Protein 1P4U (pdb70)

Organism: Homo sapiens (NCBI:txid9606)

Structure (mmCIF, N/CA/C/O backbone):
data_1P4U
#
_entry.id   1P4U
#
_cell.length_a   45.200
_cell.length_b   85.200
_cell.length_c   97.000
_cell.angle_alpha   90.00
_cell.angle_beta   90.00
_cell.angle_gamma   90.00
#
_symmetry.space_group_name_H-M   'C 2 2 21'
#
loop_
_entity.id
_entity.type
_entity.pdbx_description
1 polymer 'ADP-ribosylation factor binding protein GGA3'
2 polymer Rabaptin-5
3 water water
#
loop_
_atom_site.group_PDB
_atom_site.id
_atom_site.type_symbol
_atom_site.label_atom_id
_atom_site.label_alt_id
_atom_site.label_comp_id
_atom_site.label_asym_id
_atom_site.label_entity_id
_atom_site.label_seq_id
_atom_site.pdbx_PDB_ins_code
_atom_site.Cartn_x
_atom_site.Cartn_y
_atom_site.Cartn_z
_atom_site.occupancy
_atom_site.B_iso_or_equiv
_atom_site.auth_seq_id
_atom_site.auth_comp_id
_atom_site.auth_asym_id
_atom_site.auth_atom_id
_atom_site.pdbx_PDB_model_num
ATOM 1 N N . LEU A 1 9 ? 4.958 56.605 55.492 1.00 35.93 579 LEU A N 1
ATOM 2 C CA . LEU A 1 9 ? 5.315 56.213 54.094 1.00 35.21 579 LEU A CA 1
ATOM 3 C C . LEU A 1 9 ? 6.539 55.297 54.059 1.00 33.65 579 LEU A C 1
ATOM 4 O O . LEU A 1 9 ? 7.591 55.627 54.608 1.00 34.44 579 LEU A O 1
ATOM 9 N N . SER A 1 10 ? 6.401 54.150 53.400 1.00 31.23 580 SER A N 1
ATOM 10 C CA . SER A 1 10 ? 7.496 53.195 53.300 1.00 26.63 580 SER A CA 1
ATOM 11 C C . SER A 1 10 ? 7.419 52.418 51.991 1.00 24.79 580 SER A C 1
ATOM 12 O O . SER A 1 10 ? 6.423 52.496 51.273 1.00 23.78 580 SER A O 1
ATOM 15 N N . LEU A 1 11 ? 8.486 51.682 51.690 1.00 21.94 581 LEU A N 1
ATOM 16 C CA . LEU A 1 11 ? 8.591 50.860 50.480 1.00 18.82 581 LEU A CA 1
ATOM 17 C C . LEU A 1 11 ? 9.260 49.551 50.878 1.00 18.55 581 LEU A C 1
ATOM 18 O O . LEU A 1 11 ? 9.539 48.698 50.039 1.00 17.07 581 LEU A O 1
ATOM 23 N N . ALA A 1 12 ? 9.519 49.420 52.175 1.00 19.19 582 ALA A N 1
ATOM 24 C CA . ALA A 1 12 ? 10.186 48.255 52.741 1.00 20.66 582 ALA A CA 1
ATOM 25 C C . ALA A 1 12 ? 9.590 46.921 52.314 1.00 20.45 582 ALA A C 1
ATOM 26 O O . ALA A 1 12 ? 10.314 45.984 51.992 1.00 20.57 582 ALA A O 1
ATOM 28 N N . SER A 1 13 ? 8.269 46.834 52.314 1.00 19.75 583 SER A N 1
ATOM 29 C CA . SER A 1 13 ? 7.614 45.592 51.944 1.00 19.74 583 SER A CA 1
ATOM 30 C C . SER A 1 13 ? 7.355 45.466 50.446 1.00 18.70 583 SER A C 1
ATOM 31 O O . SER A 1 13 ? 6.634 44.568 50.023 1.00 18.89 583 SER A O 1
ATOM 34 N N . ILE A 1 14 ? 7.939 46.344 49.638 1.00 16.96 584 ILE A N 1
ATOM 35 C CA . ILE A 1 14 ? 7.704 46.272 48.202 1.00 17.09 584 ILE A CA 1
ATOM 36 C C . ILE A 1 14 ? 8.888 45.806 47.365 1.00 15.48 584 ILE A C 1
ATOM 37 O O . ILE A 1 14 ? 9.963 46.402 47.390 1.00 14.60 584 ILE A O 1
ATOM 42 N N . HIS A 1 15 ? 8.676 44.724 46.627 1.00 14.69 585 HIS A N 1
ATOM 43 C CA . HIS A 1 15 ? 9.695 44.198 45.739 1.00 14.97 585 HIS A CA 1
ATOM 44 C C . HIS A 1 15 ? 8.995 43.799 44.452 1.00 15.58 585 HIS A C 1
ATOM 45 O O . HIS A 1 15 ? 8.158 42.886 44.444 1.00 16.42 585 HIS A O 1
ATOM 52 N N . VAL A 1 16 ? 9.314 44.509 43.372 1.00 14.55 586 VAL A N 1
ATOM 53 C CA . VAL A 1 16 ? 8.726 44.235 42.070 1.00 14.01 586 VAL A CA 1
ATOM 54 C C . VAL A 1 16 ? 9.702 43.444 41.201 1.00 15.57 586 VAL A C 1
ATOM 55 O O . VAL A 1 16 ? 10.688 43.988 40.703 1.00 15.53 586 VAL A O 1
ATOM 59 N N . PRO A 1 17 ? 9.435 42.141 41.012 1.00 16.14 587 PRO A N 1
ATOM 60 C CA . PRO A 1 17 ? 10.285 41.260 40.203 1.00 15.64 587 PRO A CA 1
ATOM 61 C C . PRO A 1 17 ? 10.468 41.821 38.803 1.00 16.51 587 PRO A C 1
ATOM 62 O O . PRO A 1 17 ? 9.506 42.272 38.176 1.00 14.20 587 PRO A O 1
ATOM 66 N N . LEU A 1 18 ? 11.705 41.797 38.316 1.00 17.50 588 LEU A N 1
ATOM 67 C CA . LEU A 1 18 ? 11.999 42.314 36.986 1.00 19.48 588 LEU A CA 1
ATOM 68 C C . LEU A 1 18 ? 11.094 41.668 35.938 1.00 21.11 588 LEU A C 1
ATOM 69 O O . LEU A 1 18 ? 10.428 42.364 35.167 1.00 20.20 588 LEU A O 1
ATOM 74 N N . GLU A 1 19 ? 11.065 40.336 35.932 1.00 21.30 589 GLU A N 1
ATOM 75 C CA . GLU A 1 19 ? 10.265 39.574 34.979 1.00 22.90 589 GLU A CA 1
ATOM 76 C C . GLU A 1 19 ? 8.795 39.952 34.970 1.00 21.14 589 GLU A C 1
ATOM 77 O O . GLU A 1 19 ? 8.116 39.777 33.967 1.00 22.78 589 GLU A O 1
ATOM 83 N N . SER A 1 20 ? 8.303 40.471 36.085 1.00 20.17 590 SER A N 1
ATOM 84 C CA . SER A 1 20 ? 6.893 40.836 36.197 1.00 18.35 590 SER A CA 1
ATOM 85 C C . SER A 1 20 ? 6.550 42.209 35.619 1.00 17.14 590 SER A C 1
ATOM 86 O O . SER A 1 20 ? 5.380 42.538 35.449 1.00 17.37 590 SER A O 1
ATOM 89 N N . ILE A 1 21 ? 7.569 43.002 35.311 1.00 16.71 591 ILE A N 1
ATOM 90 C CA . ILE A 1 21 ? 7.359 44.351 34.805 1.00 16.42 591 ILE A CA 1
ATOM 91 C C . ILE A 1 21 ? 7.010 44.505 33.327 1.00 18.17 591 ILE A C 1
ATOM 92 O O . ILE A 1 21 ? 7.810 44.187 32.446 1.00 17.76 591 ILE A O 1
ATOM 97 N N . LYS A 1 22 ? 5.808 45.017 33.072 1.00 17.75 592 LYS A N 1
ATOM 98 C CA . LYS A 1 22 ? 5.334 45.248 31.719 1.00 18.20 592 LYS A CA 1
ATOM 99 C C . LYS A 1 22 ? 5.800 46.617 31.245 1.00 19.69 592 LYS A C 1
ATOM 100 O O . LYS A 1 22 ? 5.942 47.553 32.040 1.00 17.59 592 LYS A O 1
ATOM 106 N N . PRO A 1 23 ? 6.036 46.754 29.932 1.00 19.41 593 PRO A N 1
ATOM 107 C CA . PRO A 1 23 ? 6.492 48.012 29.336 1.00 19.07 593 PRO A CA 1
ATOM 108 C C . PRO A 1 23 ? 5.383 49.042 29.254 1.00 18.42 593 PRO A C 1
ATOM 109 O O . PRO A 1 23 ? 4.222 48.697 29.050 1.00 18.39 593 PRO A O 1
ATOM 113 N N . SER A 1 24 ? 5.748 50.307 29.422 1.00 19.31 594 SER A N 1
ATOM 114 C CA . SER A 1 24 ? 4.793 51.398 29.318 1.00 19.22 594 SER A CA 1
ATOM 115 C C . SER A 1 24 ? 4.955 51.853 27.880 1.00 19.93 594 SER A C 1
ATOM 116 O O . SER A 1 24 ? 5.720 51.260 27.128 1.00 19.82 594 SER A O 1
ATOM 119 N N . SER A 1 25 ? 4.246 52.902 27.492 1.00 21.88 595 SER A N 1
ATOM 120 C CA . SER A 1 25 ? 4.366 53.403 26.129 1.00 22.77 595 SER A CA 1
ATOM 121 C C . SER A 1 25 ? 5.282 54.620 26.126 1.00 22.24 595 SER A C 1
ATOM 122 O O . SER A 1 25 ? 5.463 55.275 25.103 1.00 25.33 595 SER A O 1
ATOM 125 N N . ALA A 1 26 ? 5.862 54.913 27.282 1.00 21.37 596 ALA A N 1
ATOM 126 C CA . ALA A 1 26 ? 6.750 56.059 27.425 1.00 21.51 596 ALA A CA 1
ATOM 127 C C . ALA A 1 26 ? 8.170 55.752 26.962 1.00 20.41 596 ALA A C 1
ATOM 128 O O . ALA A 1 26 ? 8.610 54.603 26.971 1.00 18.58 596 ALA A O 1
ATOM 130 N N . LEU A 1 27 ? 8.873 56.797 26.541 1.00 20.24 597 LEU A N 1
ATOM 131 C CA . LEU A 1 27 ? 10.250 56.669 26.091 1.00 19.56 597 LEU A CA 1
ATOM 132 C C . LEU A 1 27 ? 11.175 56.705 27.297 1.00 18.43 597 LEU A C 1
ATOM 133 O O . LEU A 1 27 ? 10.909 57.400 28.274 1.00 18.05 597 LEU A O 1
ATOM 138 N N . PRO A 1 28 ? 12.272 55.940 27.250 1.00 17.88 598 PRO A N 1
ATOM 139 C CA . PRO A 1 28 ? 13.216 55.923 28.370 1.00 17.11 598 PRO A CA 1
ATOM 140 C C . PRO A 1 28 ? 13.883 57.294 28.466 1.00 16.66 598 PRO A C 1
ATOM 141 O O . PRO A 1 28 ? 14.091 57.950 27.450 1.00 14.90 598 PRO A O 1
ATOM 145 N N . VAL A 1 29 ? 14.215 57.726 29.676 1.00 16.01 599 VAL A N 1
ATOM 146 C CA . VAL A 1 29 ? 14.881 59.004 29.853 1.00 15.84 599 VAL A CA 1
ATOM 147 C C . VAL A 1 29 ? 16.338 58.751 30.235 1.00 16.51 599 VAL A C 1
ATOM 148 O O . VAL A 1 29 ? 16.659 57.749 30.873 1.00 16.02 599 VAL A O 1
ATOM 152 N N . THR A 1 30 ? 17.216 59.658 29.826 1.00 16.65 600 THR A N 1
ATOM 153 C CA . THR A 1 30 ? 18.633 59.549 30.129 1.00 17.43 600 THR A CA 1
ATOM 154 C C . THR A 1 30 ? 18.948 60.161 31.490 1.00 18.47 600 THR A C 1
ATOM 155 O O . THR A 1 30 ? 18.705 61.347 31.727 1.00 19.40 600 THR A O 1
ATOM 159 N N . ALA A 1 31 ? 19.491 59.353 32.388 1.00 18.50 601 ALA A N 1
ATOM 160 C CA . ALA A 1 31 ? 19.832 59.850 33.712 1.00 18.48 601 ALA A CA 1
ATOM 161 C C . ALA A 1 31 ? 21.301 60.234 33.725 1.00 17.88 601 ALA A C 1
ATOM 162 O O . ALA A 1 31 ? 21.699 61.216 34.351 1.00 17.62 601 ALA A O 1
ATOM 164 N N . TYR A 1 32 ? 22.096 59.458 33.004 1.00 17.56 602 TYR A N 1
ATOM 165 C CA . TYR A 1 32 ? 23.535 59.668 32.937 1.00 18.02 602 TYR A CA 1
ATOM 166 C C . TYR A 1 32 ? 24.104 59.106 31.641 1.00 18.91 602 TYR A C 1
ATOM 167 O O . TYR A 1 32 ? 23.747 58.003 31.224 1.00 19.84 602 TYR A O 1
ATOM 176 N N . ASP A 1 33 ? 24.996 59.863 31.016 1.00 19.63 603 ASP A N 1
ATOM 177 C CA . ASP A 1 33 ? 25.647 59.415 29.796 1.00 20.23 603 ASP A CA 1
ATOM 178 C C . ASP A 1 33 ? 27.021 60.059 29.672 1.00 21.61 603 ASP A C 1
ATOM 179 O O . ASP A 1 33 ? 27.143 61.260 29.406 1.00 22.43 603 ASP A O 1
ATOM 184 N N . LYS A 1 34 ? 28.058 59.255 29.866 1.00 22.15 604 LYS A N 1
ATOM 185 C CA . LYS A 1 34 ? 29.409 59.763 29.785 1.00 22.84 604 LYS A CA 1
ATOM 186 C C . LYS A 1 34 ? 30.379 58.635 29.496 1.00 23.68 604 LYS A C 1
ATOM 187 O O . LYS A 1 34 ? 30.299 57.565 30.101 1.00 24.09 604 LYS A O 1
ATOM 193 N N . ASN A 1 35 ? 31.287 58.886 28.558 1.00 22.95 605 ASN A N 1
ATOM 194 C CA . ASN A 1 35 ? 32.300 57.927 28.155 1.00 22.27 605 ASN A CA 1
ATOM 195 C C . ASN A 1 35 ? 31.767 56.564 27.741 1.00 20.92 605 ASN A C 1
ATOM 196 O O . ASN A 1 35 ? 32.359 55.537 28.064 1.00 21.65 605 ASN A O 1
ATOM 201 N N . GLY A 1 36 ? 30.650 56.557 27.024 1.00 19.39 606 GLY A N 1
ATOM 202 C CA . GLY A 1 36 ? 30.083 55.310 26.544 1.00 17.81 606 GLY A CA 1
ATOM 203 C C . GLY A 1 36 ? 29.268 54.541 27.555 1.00 18.69 606 GLY A C 1
ATOM 204 O O . GLY A 1 36 ? 28.792 53.448 27.270 1.00 19.53 606 GLY A O 1
ATOM 205 N N . PHE A 1 37 ? 29.098 55.119 28.735 1.00 18.29 607 PHE A N 1
ATOM 206 C CA . PHE A 1 37 ? 28.348 54.487 29.811 1.00 17.44 607 PHE A CA 1
ATOM 207 C C . PHE A 1 37 ? 27.060 55.278 30.000 1.00 17.14 607 PHE A C 1
ATOM 208 O O . PHE A 1 37 ? 27.088 56.408 30.508 1.00 13.15 607 PHE A O 1
ATOM 216 N N . ARG A 1 38 ? 25.936 54.701 29.570 1.00 16.67 608 ARG A N 1
ATOM 217 C CA . ARG A 1 38 ? 24.659 55.380 29.717 1.00 16.24 608 ARG A CA 1
ATOM 218 C C . ARG A 1 38 ? 23.668 54.643 30.594 1.00 15.84 608 ARG A C 1
ATOM 219 O O . ARG A 1 38 ? 23.516 53.420 30.519 1.00 15.72 608 ARG A O 1
ATOM 227 N N . ILE A 1 39 ? 22.996 55.409 31.440 1.00 15.19 609 ILE A N 1
ATOM 228 C CA . ILE A 1 39 ? 22.003 54.856 32.331 1.00 12.55 609 ILE A CA 1
ATOM 229 C C . ILE A 1 39 ? 20.684 55.487 31.969 1.00 11.94 609 ILE A C 1
ATOM 230 O O . ILE A 1 39 ? 20.550 56.709 31.990 1.00 10.65 609 ILE A O 1
ATOM 235 N N . LEU A 1 40 ? 19.713 54.650 31.630 1.00 11.89 610 LEU A N 1
ATOM 236 C CA . LEU A 1 40 ? 18.390 55.138 31.268 1.00 12.49 610 LEU A CA 1
ATOM 237 C C . LEU A 1 40 ? 17.371 54.692 32.309 1.00 12.59 610 LEU A C 1
ATOM 238 O O . LEU A 1 40 ? 17.588 53.712 33.021 1.00 13.81 610 LEU A O 1
ATOM 243 N N . PHE A 1 41 ? 16.264 55.418 32.391 1.00 14.46 611 PHE A N 1
ATOM 244 C CA . PHE A 1 41 ? 15.175 55.075 33.296 1.00 13.11 611 PHE A CA 1
ATOM 245 C C . PHE A 1 41 ? 14.043 54.592 32.399 1.00 13.25 611 PHE A C 1
ATOM 246 O O . PHE A 1 41 ? 13.622 55.303 31.498 1.00 12.42 611 PHE A O 1
ATOM 254 N N . HIS A 1 42 ? 13.567 53.375 32.626 1.00 14.91 612 HIS A N 1
ATOM 255 C CA . HIS A 1 42 ? 12.462 52.840 31.842 1.00 14.11 612 HIS A CA 1
ATOM 256 C C . HIS A 1 42 ? 11.269 52.796 32.792 1.00 14.72 612 HIS A C 1
ATOM 257 O O . HIS A 1 42 ? 11.288 52.095 33.802 1.00 18.06 612 HIS A O 1
ATOM 264 N N . PHE A 1 43 ? 10.239 53.565 32.477 1.00 13.37 613 PHE A N 1
ATOM 265 C CA . PHE A 1 43 ? 9.064 53.629 33.325 1.00 15.49 613 PHE A CA 1
ATOM 266 C C . PHE A 1 43 ? 8.097 52.489 33.075 1.00 16.19 613 PHE A C 1
ATOM 267 O O . PHE A 1 43 ? 7.656 52.259 31.946 1.00 16.71 613 PHE A O 1
ATOM 275 N N . ALA A 1 44 ? 7.794 51.757 34.142 1.00 14.25 614 ALA A N 1
ATOM 276 C CA . ALA A 1 44 ? 6.887 50.620 34.053 1.00 14.74 614 ALA A CA 1
ATOM 277 C C . ALA A 1 44 ? 5.459 51.053 33.743 1.00 12.92 614 ALA A C 1
ATOM 278 O O . ALA A 1 44 ? 5.053 52.174 34.029 1.00 10.86 614 ALA A O 1
ATOM 280 N N . LYS A 1 45 ? 4.706 50.149 33.138 1.00 12.59 615 LYS A N 1
ATOM 281 C CA . LYS A 1 45 ? 3.323 50.414 32.793 1.00 13.59 615 LYS A CA 1
ATOM 282 C C . LYS A 1 45 ? 2.459 50.463 34.048 1.00 14.02 615 LYS A C 1
ATOM 283 O O . LYS A 1 45 ? 1.576 51.315 34.187 1.00 12.79 615 LYS A O 1
ATOM 289 N N . GLU A 1 46 ? 2.745 49.549 34.971 1.00 15.11 616 GLU A N 1
ATOM 290 C CA . GLU A 1 46 ? 1.960 49.408 36.187 1.00 16.36 616 GLU A CA 1
ATOM 291 C C . GLU A 1 46 ? 2.618 49.785 37.496 1.00 15.15 616 GLU A C 1
ATOM 292 O O . GLU A 1 46 ? 3.818 49.998 37.568 1.00 16.07 616 GLU A O 1
ATOM 298 N N . CYS A 1 47 ? 1.791 49.846 38.535 1.00 16.99 617 CYS A N 1
ATOM 299 C CA . CYS A 1 47 ? 2.221 50.149 39.893 1.00 15.30 617 CYS A CA 1
ATOM 300 C C . CYS A 1 47 ? 2.209 48.835 40.664 1.00 16.10 617 CYS A C 1
ATOM 301 O O . CYS A 1 47 ? 1.545 47.878 40.264 1.00 14.71 617 CYS A O 1
ATOM 304 N N . PRO A 1 48 ? 2.949 48.769 41.784 1.00 16.43 618 PRO A N 1
ATOM 305 C CA . PRO A 1 48 ? 2.959 47.532 42.564 1.00 16.81 618 PRO A CA 1
ATOM 306 C C . PRO A 1 48 ? 1.527 47.308 43.048 1.00 17.34 618 PRO A C 1
ATOM 307 O O . PRO A 1 48 ? 0.754 48.262 43.177 1.00 18.03 618 PRO A O 1
ATOM 311 N N . PRO A 1 49 ? 1.147 46.050 43.304 1.00 17.54 619 PRO A N 1
ATOM 312 C CA . PRO A 1 49 ? -0.218 45.782 43.765 1.00 16.99 619 PRO A CA 1
ATOM 313 C C . PRO A 1 49 ? -0.527 46.547 45.039 1.00 17.48 619 PRO A C 1
ATOM 314 O O . PRO A 1 49 ? 0.223 46.470 46.014 1.00 16.38 619 PRO A O 1
ATOM 318 N N . GLY A 1 50 ? -1.630 47.287 45.028 1.00 16.12 620 GLY A N 1
ATOM 319 C CA . GLY A 1 50 ? -2.002 48.054 46.200 1.00 14.59 620 GLY A CA 1
ATOM 320 C C . GLY A 1 50 ? -1.195 49.326 46.412 1.00 15.32 620 GLY A C 1
ATOM 321 O O . GLY A 1 50 ? -1.366 49.996 47.426 1.00 15.37 620 GLY A O 1
ATOM 322 N N . ARG A 1 51 ? -0.324 49.681 45.473 1.00 14.46 621 ARG A N 1
ATOM 323 C CA . ARG A 1 51 ? 0.473 50.894 45.641 1.00 16.46 621 ARG A CA 1
ATOM 324 C C . ARG A 1 51 ? 0.406 51.879 44.468 1.00 16.57 621 ARG A C 1
ATOM 325 O O . ARG A 1 51 ? 1.373 52.047 43.726 1.00 19.28 621 ARG A O 1
ATOM 333 N N . PRO A 1 52 ? -0.742 52.552 44.293 1.00 15.50 622 PRO A N 1
ATOM 334 C CA . PRO A 1 52 ? -0.935 53.525 43.211 1.00 16.24 622 PRO A CA 1
ATOM 335 C C . PRO A 1 52 ? 0.074 54.679 43.261 1.00 16.14 622 PRO A C 1
ATOM 336 O O . PRO A 1 52 ? 0.277 55.376 42.269 1.00 16.52 622 PRO A O 1
ATOM 340 N N . ASP A 1 53 ? 0.695 54.875 44.422 1.00 15.95 623 ASP A N 1
ATOM 341 C CA . ASP A 1 53 ? 1.662 55.959 44.615 1.00 17.68 623 ASP A CA 1
ATOM 342 C C . ASP A 1 53 ? 3.074 55.639 44.159 1.00 16.65 623 ASP A C 1
ATOM 343 O O . ASP A 1 53 ? 3.917 56.536 44.059 1.00 19.29 623 ASP A O 1
ATOM 348 N N . VAL A 1 54 ? 3.335 54.369 43.877 1.00 17.01 624 VAL A N 1
ATOM 349 C CA . VAL A 1 54 ? 4.678 53.950 43.496 1.00 14.60 624 VAL A CA 1
ATOM 350 C C . VAL A 1 54 ? 4.981 53.790 42.013 1.00 14.78 624 VAL A C 1
ATOM 351 O O . VAL A 1 54 ? 4.396 52.947 41.334 1.00 12.80 624 VAL A O 1
ATOM 355 N N . LEU A 1 55 ? 5.914 54.610 41.528 1.00 14.53 625 LEU A N 1
ATOM 356 C CA . LEU A 1 55 ? 6.358 54.552 40.147 1.00 12.89 625 LEU A CA 1
ATOM 357 C C . LEU A 1 55 ? 7.440 53.483 40.114 1.00 14.07 625 LEU A C 1
ATOM 358 O O . LEU A 1 55 ? 8.397 53.535 40.891 1.00 16.07 625 LEU A O 1
ATOM 363 N N . VAL A 1 56 ? 7.278 52.497 39.243 1.00 13.99 626 VAL A N 1
ATOM 364 C CA . VAL A 1 56 ? 8.264 51.434 39.115 1.00 13.93 626 VAL A CA 1
ATOM 365 C C . VAL A 1 56 ? 9.145 51.795 37.922 1.00 15.31 626 VAL A C 1
ATOM 366 O O . VAL A 1 56 ? 8.647 52.043 36.825 1.00 13.60 626 VAL A O 1
ATOM 370 N N . VAL A 1 57 ? 10.452 51.854 38.157 1.00 15.02 627 VAL A N 1
ATOM 371 C CA . VAL A 1 57 ? 11.408 52.216 37.119 1.00 14.28 627 VAL A CA 1
ATOM 372 C C . VAL A 1 57 ? 12.445 51.125 36.859 1.00 14.08 627 VAL A C 1
ATOM 373 O O . VAL A 1 57 ? 13.053 50.616 37.795 1.00 13.36 627 VAL A O 1
ATOM 377 N N . VAL A 1 58 ? 12.638 50.748 35.597 1.00 13.97 628 VAL A N 1
ATOM 378 C CA . VAL A 1 58 ? 13.680 49.768 35.296 1.00 14.33 628 VAL A CA 1
ATOM 379 C C . VAL A 1 58 ? 14.893 50.589 34.864 1.00 13.97 628 VAL A C 1
ATOM 380 O O . VAL A 1 58 ? 14.898 51.191 33.793 1.00 14.15 628 VAL A O 1
ATOM 384 N N . VAL A 1 59 ? 15.908 50.644 35.713 1.00 14.47 629 VAL A N 1
ATOM 385 C CA . VAL A 1 59 ? 17.098 51.403 35.376 1.00 14.13 629 VAL A CA 1
ATOM 386 C C . VAL A 1 59 ? 18.001 50.508 34.540 1.00 14.05 629 VAL A C 1
ATOM 387 O O . VAL A 1 59 ? 18.314 49.386 34.949 1.00 14.25 629 VAL A O 1
ATOM 391 N N . SER A 1 60 ? 18.395 50.979 33.359 1.00 12.53 630 SER A N 1
ATOM 392 C CA . SER A 1 60 ? 19.297 50.192 32.529 1.00 11.70 630 SER A CA 1
ATOM 393 C C . SER A 1 60 ? 20.648 50.876 32.436 1.00 11.38 630 SER A C 1
ATOM 394 O O . SER A 1 60 ? 20.739 52.100 32.353 1.00 10.73 630 SER A O 1
ATOM 397 N N . MET A 1 61 ? 21.696 50.065 32.446 1.00 14.25 631 MET A N 1
ATOM 398 C CA . MET A 1 61 ? 23.063 50.555 32.357 1.00 14.31 631 MET A CA 1
ATOM 399 C C . MET A 1 61 ? 23.760 49.843 31.204 1.00 14.77 631 MET A C 1
ATOM 400 O O . MET A 1 61 ? 23.933 48.630 31.232 1.00 16.40 631 MET A O 1
ATOM 405 N N . LEU A 1 62 ? 24.169 50.605 30.198 1.00 16.28 632 LEU A N 1
ATOM 406 C CA . LEU A 1 62 ? 24.813 50.035 29.022 1.00 18.77 632 LEU A CA 1
ATOM 407 C C . LEU A 1 62 ? 26.214 50.613 28.792 1.00 18.35 632 LEU A C 1
ATOM 408 O O . LEU A 1 62 ? 26.453 51.811 28.997 1.00 14.82 632 LEU A O 1
ATOM 413 N N . ASN A 1 63 ? 27.138 49.753 28.373 1.00 19.55 633 ASN A N 1
ATOM 414 C CA . ASN A 1 63 ? 28.513 50.176 28.113 1.00 18.83 633 ASN A CA 1
ATOM 415 C C . ASN A 1 63 ? 28.879 49.989 26.651 1.00 17.88 633 ASN A C 1
ATOM 416 O O . ASN A 1 63 ? 29.002 48.859 26.178 1.00 19.46 633 ASN A O 1
ATOM 421 N N . MET A 1 64 ? 29.057 51.104 25.944 1.00 17.44 634 MET A N 1
ATOM 422 C CA . MET A 1 64 ? 29.408 51.083 24.528 1.00 18.30 634 MET A CA 1
ATOM 423 C C . MET A 1 64 ? 30.865 51.484 24.293 1.00 18.70 634 MET A C 1
ATOM 424 O O . MET A 1 64 ? 31.289 51.653 23.149 1.00 18.26 634 MET A O 1
ATOM 429 N N . ALA A 1 65 ? 31.625 51.646 25.371 1.00 18.67 635 ALA A N 1
ATOM 430 C CA . ALA A 1 65 ? 33.029 52.020 25.267 1.00 18.99 635 ALA A CA 1
ATOM 431 C C . ALA A 1 65 ? 33.895 50.771 25.190 1.00 21.15 635 ALA A C 1
ATOM 432 O O . ALA A 1 65 ? 33.464 49.693 25.591 1.00 19.17 635 ALA A O 1
ATOM 434 N N . PRO A 1 66 ? 35.130 50.907 24.663 1.00 22.83 636 PRO A N 1
ATOM 435 C CA . PRO A 1 66 ? 36.118 49.834 24.501 1.00 25.93 636 PRO A CA 1
ATOM 436 C C . PRO A 1 66 ? 36.619 49.261 25.828 1.00 28.60 636 PRO A C 1
ATOM 437 O O . PRO A 1 66 ? 37.129 48.148 25.868 1.00 32.44 636 PRO A O 1
ATOM 441 N N . LEU A 1 67 ? 36.489 50.024 26.908 1.00 30.75 637 LEU A N 1
ATOM 442 C CA . LEU A 1 67 ? 36.953 49.570 28.218 1.00 31.59 637 LEU A CA 1
ATOM 443 C C . LEU A 1 67 ? 35.854 48.947 29.072 1.00 31.58 637 LEU A C 1
ATOM 444 O O . LEU A 1 67 ? 34.680 49.277 28.933 1.00 32.13 637 LEU A O 1
ATOM 449 N N . PRO A 1 68 ? 36.229 48.028 29.973 1.00 30.81 638 PRO A N 1
ATOM 450 C CA . PRO A 1 68 ? 35.239 47.388 30.835 1.00 30.65 638 PRO A CA 1
ATOM 451 C C . PRO A 1 68 ? 34.998 48.273 32.054 1.00 30.43 638 PRO A C 1
ATOM 452 O O . PRO A 1 68 ? 35.865 49.072 32.432 1.00 31.12 638 PRO A O 1
ATOM 456 N N . VAL A 1 69 ? 33.823 48.133 32.659 1.00 26.56 639 VAL A N 1
ATOM 457 C CA . VAL A 1 69 ? 33.473 48.910 33.833 1.00 22.61 639 VAL A CA 1
ATOM 458 C C . VAL A 1 69 ? 33.022 47.946 34.920 1.00 21.95 639 VAL A C 1
ATOM 459 O O . VAL A 1 69 ? 32.209 47.061 34.670 1.00 19.37 639 VAL A O 1
ATOM 463 N N . LYS A 1 70 ? 33.547 48.119 36.128 1.00 20.59 640 LYS A N 1
ATOM 464 C CA . LYS A 1 70 ? 33.186 47.238 37.227 1.00 18.97 640 LYS A CA 1
ATOM 465 C C . LYS A 1 70 ? 32.878 48.031 38.485 1.00 16.87 640 LYS A C 1
ATOM 466 O O . LYS A 1 70 ? 32.951 49.259 38.481 1.00 14.85 640 LYS A O 1
ATOM 472 N N . SER A 1 71 ? 32.521 47.317 39.550 1.00 15.41 641 SER A N 1
ATOM 473 C CA . SER A 1 71 ? 32.206 47.935 40.834 1.00 14.70 641 SER A CA 1
ATOM 474 C C . SER A 1 71 ? 31.157 49.017 40.658 1.00 13.93 641 SER A C 1
ATOM 475 O O . SER A 1 71 ? 31.227 50.062 41.285 1.00 15.92 641 SER A O 1
ATOM 478 N N . ILE A 1 72 ? 30.184 48.756 39.797 1.00 13.85 642 ILE A N 1
ATOM 479 C CA . ILE A 1 72 ? 29.126 49.711 39.522 1.00 13.41 642 ILE A CA 1
ATOM 480 C C . ILE A 1 72 ? 28.104 49.751 40.644 1.00 14.28 642 ILE A C 1
ATOM 481 O O . ILE A 1 72 ? 27.454 48.745 40.942 1.00 15.75 642 ILE A O 1
ATOM 486 N N . VAL A 1 73 ? 27.962 50.922 41.258 1.00 14.01 643 VAL A N 1
ATOM 487 C CA . VAL A 1 73 ? 27.012 51.118 42.343 1.00 13.85 643 VAL A CA 1
ATOM 488 C C . VAL A 1 73 ? 26.187 52.375 42.088 1.00 14.72 643 VAL A C 1
ATOM 489 O O . VAL A 1 73 ? 26.733 53.466 41.947 1.00 15.97 643 VAL A O 1
ATOM 493 N N . LEU A 1 74 ? 24.872 52.218 42.013 1.00 15.33 644 LEU A N 1
ATOM 494 C CA . LEU A 1 74 ? 23.992 53.357 41.794 1.00 15.65 644 LEU A CA 1
ATOM 495 C C . LEU A 1 74 ? 23.199 53.605 43.059 1.00 15.34 644 LEU A C 1
ATOM 496 O O . LEU A 1 74 ? 22.697 52.672 43.670 1.00 17.13 644 LEU A O 1
ATOM 501 N N . GLN A 1 75 ? 23.096 54.865 43.452 1.00 14.07 645 GLN A N 1
ATOM 502 C CA . GLN A 1 75 ? 22.336 55.238 44.634 1.00 13.93 645 GLN A CA 1
ATOM 503 C C . GLN A 1 75 ? 21.501 56.455 44.283 1.00 13.91 645 GLN A C 1
ATOM 504 O O . GLN A 1 75 ? 21.901 57.264 43.444 1.00 15.46 645 GLN A O 1
ATOM 510 N N . ALA A 1 76 ? 20.354 56.599 44.930 1.00 12.56 646 ALA A N 1
ATOM 511 C CA . ALA A 1 76 ? 19.484 57.727 44.650 1.00 13.59 646 ALA A CA 1
ATOM 512 C C . ALA A 1 76 ? 18.914 58.342 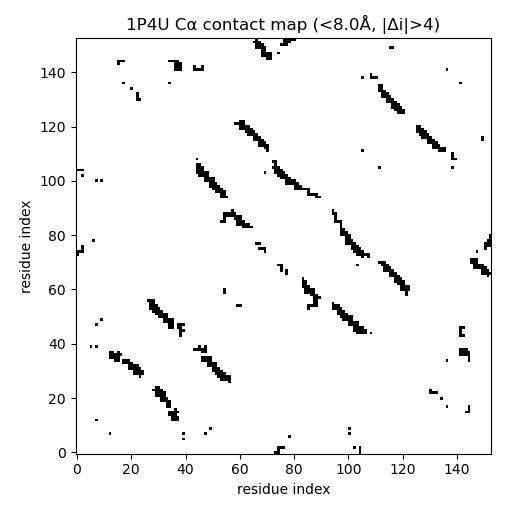45.920 1.00 13.91 646 ALA A C 1
ATOM 513 O O . ALA A 1 76 ? 18.871 57.700 46.971 1.00 13.80 646 ALA A O 1
ATOM 515 N N . ALA A 1 77 ? 18.491 59.597 45.802 1.00 12.59 647 ALA A N 1
ATOM 516 C CA . ALA A 1 77 ? 17.894 60.338 46.902 1.00 11.96 647 ALA A CA 1
ATOM 517 C C . ALA A 1 77 ? 16.649 61.000 46.339 1.00 12.00 647 ALA A C 1
ATOM 518 O O . ALA A 1 77 ? 16.664 61.506 45.217 1.00 11.83 647 ALA A O 1
ATOM 520 N N . ALA A 1 78 ? 15.571 60.976 47.110 1.00 11.83 648 ALA A N 1
ATOM 521 C CA . ALA A 1 78 ? 14.313 61.577 46.686 1.00 13.03 648 ALA A CA 1
ATOM 522 C C . ALA A 1 78 ? 13.885 62.648 47.683 1.00 13.01 648 ALA A C 1
ATOM 523 O O . ALA A 1 78 ? 14.359 62.664 48.820 1.00 13.87 648 ALA A O 1
ATOM 525 N N . PRO A 1 79 ? 12.999 63.570 47.259 1.00 13.45 649 PRO A N 1
ATOM 526 C CA . PRO A 1 79 ? 12.517 64.632 48.146 1.00 15.56 649 PRO A CA 1
ATOM 527 C C . PRO A 1 79 ? 11.974 64.001 49.430 1.00 16.04 649 PRO A C 1
ATOM 528 O O . PRO A 1 79 ? 11.460 62.878 49.406 1.00 17.29 649 PRO A O 1
ATOM 532 N N . LYS A 1 80 ? 12.084 64.726 50.537 1.00 17.34 650 LYS A N 1
ATOM 533 C CA . LYS A 1 80 ? 11.623 64.263 51.843 1.00 19.19 650 LYS A CA 1
ATOM 534 C C . LYS A 1 80 ? 10.188 63.734 51.843 1.00 18.99 650 LYS A C 1
ATOM 535 O O . LYS A 1 80 ? 9.864 62.781 52.560 1.00 19.27 650 LYS A O 1
ATOM 541 N N . SER A 1 81 ? 9.330 64.350 51.041 1.00 17.89 651 SER A N 1
ATOM 542 C CA . SER A 1 81 ? 7.931 63.943 50.970 1.00 17.96 651 SER A CA 1
ATOM 543 C C . SER A 1 81 ? 7.726 62.663 50.166 1.00 18.31 651 SER A C 1
ATOM 544 O O . SER A 1 81 ? 6.606 62.165 50.049 1.00 18.34 651 SER A O 1
ATOM 547 N N . MET A 1 82 ? 8.811 62.130 49.613 1.00 17.56 652 MET A N 1
ATOM 548 C CA . MET A 1 82 ? 8.737 60.911 48.828 1.00 16.48 652 MET A CA 1
ATOM 549 C C . MET A 1 82 ? 9.667 59.863 49.421 1.00 18.54 652 MET A C 1
ATOM 550 O O . MET A 1 82 ? 10.377 60.133 50.387 1.00 19.30 652 MET A O 1
ATOM 555 N N . LYS A 1 83 ? 9.652 58.669 48.836 1.00 18.85 653 LYS A N 1
ATOM 556 C CA . LYS A 1 83 ? 10.499 57.561 49.268 1.00 18.51 653 LYS A CA 1
ATOM 557 C C . LYS A 1 83 ? 11.065 56.881 48.026 1.00 18.57 653 LYS A C 1
ATOM 558 O O . LYS A 1 83 ? 10.349 56.674 47.046 1.00 18.94 653 LYS A O 1
ATOM 564 N N . VAL A 1 84 ? 12.350 56.542 48.057 1.00 15.73 654 VAL A N 1
ATOM 565 C CA . VAL A 1 84 ? 12.963 55.864 46.928 1.00 14.31 654 VAL A CA 1
ATOM 566 C C . VAL A 1 84 ? 13.621 54.574 47.426 1.00 13.75 654 VAL A C 1
ATOM 567 O O . VAL A 1 84 ? 14.188 54.530 48.508 1.00 12.29 654 VAL A O 1
ATOM 571 N N . LYS A 1 85 ? 13.519 53.513 46.639 1.00 14.41 655 LYS A N 1
ATOM 572 C CA . LYS A 1 85 ? 14.125 52.246 47.018 1.00 14.89 655 LYS A CA 1
ATOM 573 C C . LYS A 1 85 ? 14.757 51.611 45.797 1.00 14.80 655 LYS A C 1
ATOM 574 O O . LYS A 1 85 ? 14.193 51.646 44.701 1.00 13.87 655 LYS A O 1
ATOM 580 N N . LEU A 1 86 ? 15.946 51.050 45.989 1.00 14.60 656 LEU A N 1
ATOM 581 C CA . LEU A 1 86 ? 16.649 50.386 44.907 1.00 14.04 656 LEU A CA 1
ATOM 582 C C . LEU A 1 86 ? 16.790 48.919 45.262 1.00 15.97 656 LEU A C 1
ATOM 583 O O . LEU A 1 86 ? 17.324 48.567 46.316 1.00 17.49 656 LEU A O 1
ATOM 588 N N . GLN A 1 87 ? 16.275 48.059 44.396 1.00 15.34 657 GLN A N 1
ATOM 589 C CA . GLN A 1 87 ? 16.377 46.628 44.609 1.00 13.90 657 GLN A CA 1
ATOM 590 C C . GLN A 1 87 ? 17.789 46.244 44.156 1.00 15.02 657 GLN A C 1
ATOM 591 O O . GLN A 1 87 ? 18.465 47.029 43.494 1.00 15.23 657 GLN A O 1
ATOM 597 N N . PRO A 1 88 ? 18.266 45.047 44.524 1.00 16.68 658 PRO A N 1
ATOM 598 C CA . PRO A 1 88 ? 19.619 44.660 44.100 1.00 15.95 658 PRO A CA 1
ATOM 599 C C . PRO A 1 88 ? 19.729 44.688 42.573 1.00 17.12 658 PRO A C 1
ATOM 600 O O . PRO A 1 88 ? 18.766 44.379 41.872 1.00 16.45 658 PRO A O 1
ATOM 604 N N . PRO A 1 89 ? 20.906 45.055 42.041 1.00 17.19 659 PRO A N 1
ATOM 605 C CA . PRO A 1 89 ? 21.121 45.118 40.592 1.00 16.87 659 PRO A CA 1
ATOM 606 C C . PRO A 1 89 ? 21.337 43.723 40.013 1.00 17.48 659 PRO A C 1
ATOM 607 O O . PRO A 1 89 ? 21.658 42.775 40.741 1.00 17.20 659 PRO A O 1
ATOM 611 N N . SER A 1 90 ? 21.177 43.608 38.700 1.00 16.19 660 SER A N 1
ATOM 612 C CA . SER A 1 90 ? 21.363 42.333 38.024 1.00 15.36 660 SER A CA 1
ATOM 613 C C . SER A 1 90 ? 22.845 41.988 38.022 1.00 15.80 660 SER A C 1
ATOM 614 O O . SER A 1 90 ? 23.220 40.824 37.890 1.00 16.34 660 SER A O 1
ATOM 617 N N . GLY A 1 91 ? 23.684 43.007 38.176 1.00 14.20 661 GLY A N 1
ATOM 618 C CA . GLY A 1 91 ? 25.116 42.791 38.171 1.00 12.78 661 GLY A CA 1
ATOM 619 C C . GLY A 1 91 ? 25.845 44.058 38.565 1.00 14.48 661 GLY A C 1
ATOM 620 O O . GLY A 1 91 ? 25.209 45.053 38.885 1.00 11.83 661 GLY A O 1
ATOM 621 N N . THR A 1 92 ? 27.177 44.028 38.548 1.00 15.82 662 THR A N 1
ATOM 622 C CA . THR A 1 92 ? 27.962 45.199 38.920 1.00 15.70 662 THR A CA 1
ATOM 623 C C . THR A 1 92 ? 29.087 45.498 37.933 1.00 16.77 662 THR A C 1
ATOM 624 O O . THR A 1 92 ? 29.919 46.377 38.170 1.00 16.42 662 THR A O 1
ATOM 628 N N . GLU A 1 93 ? 29.111 44.775 36.819 1.00 17.47 663 GLU A N 1
ATOM 629 C CA . GLU A 1 93 ? 30.147 44.998 35.822 1.00 17.91 663 GLU A CA 1
ATOM 630 C C . GLU A 1 93 ? 29.569 45.027 34.411 1.00 15.99 663 GLU A C 1
ATOM 631 O O . GLU A 1 93 ? 28.548 44.415 34.135 1.00 16.60 663 GLU A O 1
ATOM 637 N N . LEU A 1 94 ? 30.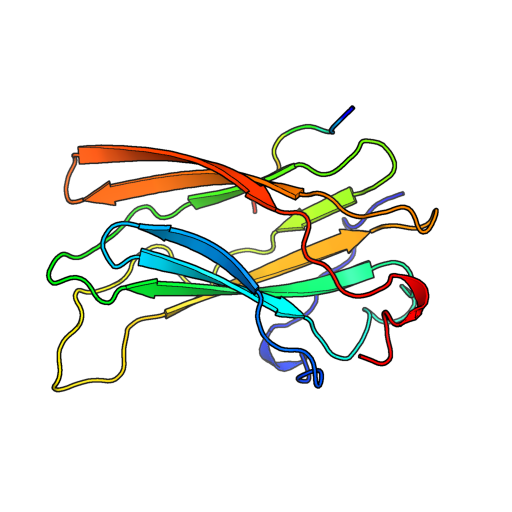231 45.758 33.527 1.00 16.54 664 LEU A N 1
ATOM 638 C CA . LEU A 1 94 ? 29.818 45.855 32.136 1.00 18.04 664 LEU A CA 1
ATOM 639 C C . LEU A 1 94 ? 31.037 45.591 31.265 1.00 19.17 664 LEU A C 1
ATOM 640 O O . LEU A 1 94 ? 32.020 46.332 31.316 1.00 19.62 664 LEU A O 1
ATOM 645 N N . SER A 1 95 ? 30.981 44.517 30.486 1.00 20.21 665 SER A N 1
ATOM 646 C CA . SER A 1 95 ? 32.083 44.171 29.600 1.00 22.94 665 SER A CA 1
ATOM 647 C C . SER A 1 95 ? 32.262 45.248 28.537 1.00 22.97 665 SER A C 1
ATOM 648 O O . SER A 1 95 ? 3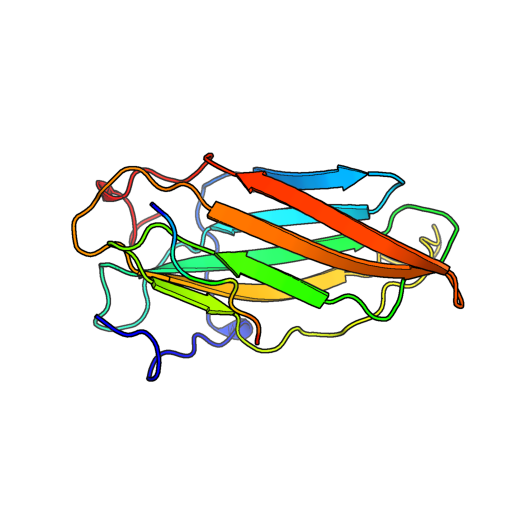1.373 46.072 28.310 1.00 22.70 665 SER A O 1
ATOM 651 N N . PRO A 1 96 ? 33.429 45.267 27.878 1.00 23.93 666 PRO A N 1
ATOM 652 C CA . PRO A 1 96 ? 33.639 46.279 26.840 1.00 23.19 666 PRO A CA 1
ATOM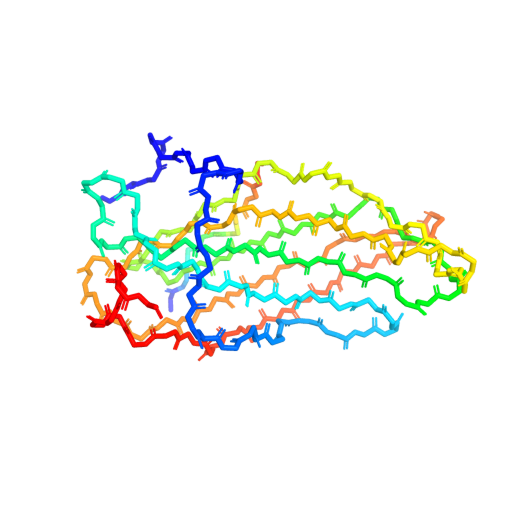 653 C C . PRO A 1 96 ? 32.692 45.924 25.708 1.00 23.08 666 PRO A C 1
ATOM 654 O O . PRO A 1 96 ? 32.338 44.757 25.545 1.00 22.20 666 PRO A O 1
ATOM 658 N N . PHE A 1 97 ? 32.262 46.911 24.934 1.00 23.48 667 PHE A N 1
ATOM 659 C CA . PHE A 1 97 ? 31.376 46.617 23.819 1.00 23.63 667 PHE A CA 1
ATOM 660 C C . PHE A 1 97 ? 32.173 45.824 22.791 1.00 24.03 667 PHE A C 1
ATOM 661 O O . PHE A 1 97 ? 33.360 46.073 22.587 1.00 23.97 667 PHE A O 1
ATOM 669 N N . SER A 1 98 ? 31.518 44.855 22.165 1.00 25.06 668 SER A N 1
ATOM 670 C CA . SER A 1 98 ? 32.148 44.036 21.143 1.00 27.00 668 SER A CA 1
ATOM 671 C C . SER A 1 98 ? 31.113 43.779 20.062 1.00 27.02 668 SER A C 1
ATOM 672 O O . SER A 1 98 ? 30.088 43.143 20.304 1.00 27.31 668 SER A O 1
ATOM 675 N N . PRO A 1 99 ? 31.375 44.277 18.845 1.00 26.67 669 PRO A N 1
ATOM 676 C CA . PRO A 1 99 ? 30.502 44.145 17.678 1.00 28.16 669 PRO A CA 1
ATOM 677 C C . PRO A 1 99 ? 29.948 42.736 17.485 1.00 29.39 669 PRO A C 1
ATOM 678 O O . PRO A 1 99 ? 28.855 42.551 16.956 1.00 29.61 669 PRO A O 1
ATOM 682 N N . ILE A 1 100 ? 30.719 41.750 17.924 1.00 30.78 670 ILE A N 1
ATOM 683 C CA . ILE A 1 100 ? 30.352 40.348 17.793 1.00 32.51 670 ILE A CA 1
ATOM 684 C C . ILE A 1 100 ? 29.198 39.916 18.686 1.00 33.24 670 ILE A C 1
ATOM 685 O O . ILE A 1 100 ? 28.495 38.960 18.365 1.00 34.38 670 ILE A O 1
ATOM 690 N N . GLN A 1 101 ? 28.992 40.616 19.798 1.00 32.75 671 GLN A N 1
ATOM 691 C CA . GLN A 1 101 ? 27.920 40.252 20.717 1.00 33.10 671 GLN A CA 1
ATOM 692 C C . GLN A 1 101 ? 27.073 41.430 21.175 1.00 33.03 671 GLN A C 1
ATOM 693 O O . GLN A 1 101 ? 27.528 42.576 21.187 1.00 31.52 671 GLN A O 1
ATOM 699 N N . PRO A 1 102 ? 25.815 41.157 21.548 1.00 33.18 672 PRO A N 1
ATOM 700 C CA . PRO A 1 102 ? 24.892 42.194 22.015 1.00 34.67 672 PRO A CA 1
ATOM 701 C C . PRO A 1 102 ? 25.482 42.872 23.243 1.00 34.76 672 PRO A C 1
ATOM 702 O O . PRO A 1 102 ? 26.052 42.210 24.109 1.00 36.42 672 PRO A O 1
ATOM 706 N N . PRO A 1 103 ? 25.362 44.204 23.327 1.00 34.78 673 PRO A N 1
ATOM 707 C CA . PRO A 1 103 ? 25.879 44.995 24.446 1.00 35.50 673 PRO A CA 1
ATOM 708 C C . PRO A 1 103 ? 25.579 44.427 25.837 1.00 36.00 673 PRO A C 1
ATOM 709 O O . PRO A 1 103 ? 24.533 43.815 26.074 1.00 36.22 673 PRO A O 1
ATOM 713 N N . ALA A 1 104 ? 26.516 44.638 26.754 1.00 36.27 674 ALA A N 1
ATOM 714 C CA . ALA A 1 104 ? 26.365 44.176 28.128 1.00 35.23 674 ALA A CA 1
ATOM 715 C C . ALA A 1 104 ? 25.526 45.201 28.890 1.00 33.86 674 ALA A C 1
ATOM 716 O O . ALA A 1 104 ? 25.858 46.395 28.909 1.00 33.95 674 ALA A O 1
ATOM 718 N N . ALA A 1 105 ? 24.440 44.738 29.508 1.00 31.49 675 ALA A N 1
ATOM 719 C CA . ALA A 1 105 ? 23.563 45.627 30.265 1.00 28.86 675 ALA A CA 1
ATOM 720 C C . ALA A 1 105 ? 23.270 45.160 31.690 1.00 26.01 675 ALA A C 1
ATOM 721 O O . ALA A 1 105 ? 23.290 43.966 31.996 1.00 25.52 675 ALA A O 1
ATOM 723 N N . ILE A 1 106 ? 23.020 46.128 32.560 1.00 21.94 676 ILE A N 1
ATOM 724 C CA . ILE A 1 106 ? 22.672 45.856 33.942 1.00 19.54 676 ILE A CA 1
ATOM 725 C C . ILE A 1 106 ? 21.310 46.492 34.138 1.00 19.94 676 ILE A C 1
ATOM 726 O O . ILE A 1 106 ? 21.047 47.575 33.614 1.00 21.60 676 ILE A O 1
ATOM 731 N N . THR A 1 107 ? 20.437 45.807 34.862 1.00 19.55 677 THR A N 1
ATOM 732 C CA . THR A 1 107 ? 19.114 46.335 35.153 1.00 18.49 677 THR A CA 1
ATOM 733 C C . THR A 1 107 ? 18.960 46.437 36.671 1.00 17.57 677 THR A C 1
ATOM 734 O O . THR A 1 107 ? 19.449 45.589 37.419 1.00 17.41 677 THR A O 1
ATOM 738 N N . GLN A 1 108 ? 18.315 47.497 37.131 1.00 16.95 678 GLN A N 1
ATOM 739 C CA . GLN A 1 108 ? 18.090 47.656 38.560 1.00 15.67 678 GLN A CA 1
ATOM 740 C C . GLN A 1 108 ? 16.726 48.277 38.760 1.00 15.14 678 GLN A C 1
ATOM 741 O O . GLN A 1 108 ? 16.433 49.343 38.211 1.00 16.94 678 GLN A O 1
ATOM 747 N N . VAL A 1 109 ? 15.889 47.599 39.537 1.00 14.75 679 VAL A N 1
ATOM 748 C CA . VAL A 1 109 ? 14.542 48.084 39.798 1.00 14.69 679 VAL A CA 1
ATOM 749 C C . VAL A 1 109 ? 14.568 49.156 40.873 1.00 14.48 679 VAL A C 1
ATOM 750 O O . VAL A 1 109 ? 15.074 48.941 41.974 1.00 14.11 679 VAL A O 1
ATOM 754 N N . MET A 1 110 ? 14.020 50.316 40.532 1.00 15.29 680 MET A N 1
ATOM 755 C CA . MET A 1 110 ? 13.957 51.443 41.447 1.00 12.89 680 MET A CA 1
ATOM 756 C C . MET A 1 110 ? 12.486 51.771 41.680 1.00 13.95 680 MET A C 1
ATOM 757 O O . MET A 1 110 ? 11.691 51.845 40.739 1.00 12.28 680 MET A O 1
ATOM 762 N N . LEU A 1 111 ? 12.127 51.949 42.943 1.00 14.36 681 LEU A N 1
ATOM 763 C CA . LEU A 1 111 ? 10.758 52.259 43.307 1.00 14.93 681 LEU A CA 1
ATOM 764 C C . LEU A 1 111 ? 10.729 53.663 43.897 1.00 15.74 681 LEU A C 1
ATOM 765 O O . LEU A 1 111 ? 11.600 54.037 44.687 1.00 15.21 681 LEU A O 1
ATOM 770 N N . LEU A 1 112 ? 9.724 54.435 43.500 1.00 15.52 682 LEU A N 1
ATOM 771 C CA . LEU A 1 112 ? 9.559 55.801 43.977 1.00 15.38 682 LEU A CA 1
ATOM 772 C C . LEU A 1 112 ? 8.132 56.037 44.471 1.00 14.34 682 LEU A C 1
ATOM 773 O O . LEU A 1 112 ? 7.174 55.984 43.694 1.00 12.77 682 LEU A O 1
ATOM 778 N N . ALA A 1 113 ? 7.999 56.287 45.768 1.00 15.52 683 ALA A N 1
ATOM 779 C CA . ALA A 1 113 ? 6.698 56.545 46.377 1.00 15.69 683 ALA A CA 1
ATOM 780 C C . ALA A 1 113 ? 6.443 58.051 46.426 1.00 16.11 683 ALA A C 1
ATOM 781 O O . ALA A 1 113 ? 7.212 58.791 47.048 1.00 16.93 683 ALA A O 1
ATOM 783 N N . ASN A 1 114 ? 5.368 58.494 45.775 1.00 14.58 684 ASN A N 1
ATOM 784 C CA . ASN A 1 114 ? 5.003 59.909 45.740 1.00 15.30 684 ASN A CA 1
ATOM 785 C C . ASN A 1 114 ? 3.513 60.073 46.063 1.00 16.27 684 ASN A C 1
ATOM 786 O O . ASN A 1 114 ? 2.724 60.521 45.228 1.00 17.16 684 ASN A O 1
ATOM 791 N N . PRO A 1 115 ? 3.117 59.723 47.299 1.00 18.14 685 PRO A N 1
ATOM 792 C CA . PRO A 1 115 ? 1.743 59.791 47.806 1.00 19.10 685 PRO A CA 1
ATOM 793 C C . PRO A 1 115 ? 1.065 61.137 47.609 1.00 19.42 685 PRO A C 1
ATOM 794 O O . PRO A 1 115 ? -0.113 61.204 47.253 1.00 19.39 685 PRO A O 1
ATOM 798 N N . LEU A 1 116 ? 1.820 62.202 47.850 1.00 19.28 686 LEU A N 1
ATOM 799 C CA . LEU A 1 116 ? 1.299 63.551 47.740 1.00 19.02 686 LEU A CA 1
ATOM 800 C C . LEU A 1 116 ? 1.193 64.067 46.308 1.00 20.74 686 LEU A C 1
ATOM 801 O O . LEU A 1 116 ? 0.687 65.168 46.071 1.00 20.01 686 LEU A O 1
ATOM 806 N N . LYS A 1 117 ? 1.671 63.268 45.357 1.00 20.44 687 LYS A N 1
ATOM 807 C CA . LYS A 1 117 ? 1.582 63.623 43.947 1.00 19.56 687 LYS A CA 1
ATOM 808 C C . LYS A 1 117 ? 2.338 64.884 43.544 1.00 18.67 687 LYS A C 1
ATOM 809 O O . LYS A 1 117 ? 1.863 65.648 42.712 1.00 16.96 687 LYS A O 1
ATOM 815 N N . GLU A 1 118 ? 3.511 65.107 44.118 1.00 19.29 688 GLU A N 1
ATOM 816 C CA . GLU A 1 118 ? 4.279 66.293 43.763 1.00 20.46 688 GLU A CA 1
ATOM 817 C C . GLU A 1 118 ? 5.156 66.051 42.540 1.00 19.77 688 GLU A C 1
ATOM 818 O O . GLU A 1 118 ? 5.239 64.937 42.037 1.00 18.16 688 GLU A O 1
ATOM 824 N N . LYS A 1 119 ? 5.806 67.109 42.066 1.00 22.17 689 LYS A N 1
ATOM 825 C CA . LYS A 1 119 ? 6.703 66.984 40.927 1.00 25.15 689 LYS A CA 1
ATOM 826 C C . LYS A 1 119 ? 7.903 66.171 41.394 1.00 23.73 689 LYS A C 1
ATOM 827 O O . LYS A 1 119 ? 8.450 66.407 42.468 1.00 23.08 689 LYS A O 1
ATOM 833 N N . VAL A 1 120 ? 8.314 65.219 40.574 1.00 24.26 690 VAL A N 1
ATOM 834 C CA . VAL A 1 120 ? 9.429 64.355 40.917 1.00 23.74 690 VAL A CA 1
ATOM 835 C C . VAL A 1 120 ? 10.788 64.868 40.463 1.00 23.52 690 VAL A C 1
ATOM 836 O O . VAL A 1 120 ? 10.942 65.384 39.362 1.00 22.43 690 VAL A O 1
ATOM 840 N N . ARG A 1 121 ? 11.765 64.730 41.348 1.00 24.05 691 ARG A N 1
ATOM 841 C CA . ARG A 1 121 ? 13.149 65.097 41.085 1.00 24.32 691 ARG A CA 1
ATOM 842 C C . ARG A 1 121 ? 13.915 63.994 41.788 1.00 22.97 691 ARG A C 1
ATOM 843 O O . ARG A 1 121 ? 13.559 63.592 42.891 1.00 23.23 691 ARG A O 1
ATOM 851 N N . LEU A 1 122 ? 14.955 63.486 41.153 1.00 21.65 692 LEU A N 1
ATOM 852 C CA . LEU A 1 122 ? 15.702 62.404 41.761 1.00 20.38 692 LEU A CA 1
ATOM 853 C C . LEU A 1 122 ? 17.189 62.668 41.644 1.00 19.06 692 LEU A C 1
ATOM 854 O O . LEU A 1 122 ? 17.698 62.936 40.556 1.00 18.35 692 LEU A O 1
ATOM 859 N N . ARG A 1 123 ? 17.880 62.616 42.776 1.00 16.77 693 ARG A N 1
ATOM 860 C CA . ARG A 1 123 ? 19.317 62.822 42.780 1.00 15.43 693 ARG A CA 1
ATOM 861 C C . ARG A 1 123 ? 19.956 61.459 42.796 1.00 15.21 693 ARG A C 1
ATOM 862 O O . ARG A 1 123 ? 19.354 60.483 43.256 1.00 15.04 693 ARG A O 1
ATOM 870 N N . TYR A 1 124 ? 21.180 61.379 42.300 1.00 15.14 694 TYR A N 1
ATOM 871 C CA . TYR A 1 124 ? 21.846 60.100 42.278 1.00 14.25 694 TYR A CA 1
ATOM 872 C C . TYR A 1 124 ? 23.344 60.233 42.390 1.00 15.00 694 TYR A C 1
ATOM 873 O O . TYR A 1 124 ? 23.919 61.273 42.073 1.00 15.98 694 TYR A O 1
ATOM 882 N N . LYS A 1 125 ? 23.972 59.170 42.871 1.00 14.95 695 LYS A N 1
ATOM 883 C CA . LYS A 1 125 ? 25.416 59.131 42.969 1.00 13.61 695 LYS A CA 1
ATOM 884 C C . LYS A 1 125 ? 25.807 57.843 42.266 1.00 13.57 695 LYS A C 1
ATOM 885 O O . LYS A 1 125 ? 25.332 56.767 42.618 1.00 14.18 695 LYS A O 1
ATOM 891 N N . LEU A 1 126 ? 26.633 57.965 41.237 1.00 12.46 696 LEU A N 1
ATOM 892 C CA . LEU A 1 126 ? 27.087 56.806 40.511 1.00 10.82 696 LEU A CA 1
ATOM 893 C C . LEU A 1 126 ? 28.542 56.626 40.892 1.00 11.67 696 LEU A C 1
ATOM 894 O O . LEU A 1 126 ? 29.318 57.581 40.911 1.00 9.60 696 LEU A O 1
ATOM 899 N N . THR A 1 127 ? 28.887 55.388 41.205 1.00 11.44 697 THR A N 1
ATOM 900 C CA . THR A 1 127 ? 30.218 55.012 41.628 1.00 12.53 697 THR A CA 1
ATOM 901 C C . THR A 1 127 ? 30.621 53.793 40.810 1.00 13.75 697 THR A C 1
ATOM 902 O O . THR A 1 127 ? 29.802 52.906 40.576 1.00 13.25 697 THR A O 1
ATOM 906 N N . PHE A 1 128 ? 31.872 53.756 40.361 1.00 14.23 698 PHE A N 1
ATOM 907 C CA . PHE A 1 128 ? 32.347 52.628 39.570 1.00 13.52 698 PHE A CA 1
ATOM 908 C C . PHE A 1 128 ? 33.852 52.692 39.399 1.00 13.15 698 PHE A C 1
ATOM 909 O O . PHE A 1 128 ? 34.485 53.681 39.774 1.00 12.59 698 PHE A O 1
ATOM 917 N N . ALA A 1 129 ? 34.419 51.631 38.837 1.00 13.75 699 ALA A N 1
ATOM 918 C CA . ALA A 1 129 ? 35.857 51.544 38.639 1.00 14.83 699 ALA A CA 1
ATOM 919 C C . ALA A 1 129 ? 36.300 51.025 37.272 1.00 15.84 699 ALA A C 1
ATOM 920 O O . ALA A 1 129 ? 35.659 50.165 36.672 1.00 16.90 699 ALA A O 1
ATOM 922 N N . LEU A 1 130 ? 37.410 51.571 36.792 1.00 17.48 700 LEU A N 1
ATOM 923 C CA . LEU A 1 130 ? 38.022 51.142 35.540 1.00 17.40 700 LEU A CA 1
ATOM 924 C C . LEU A 1 130 ? 39.336 50.597 36.090 1.00 17.34 700 LEU A C 1
ATOM 925 O O . LEU A 1 130 ? 40.265 51.356 36.385 1.00 17.16 700 LEU A O 1
ATOM 930 N N . GLY A 1 131 ? 39.416 49.285 36.246 1.00 15.57 701 GLY A N 1
ATOM 931 C CA . GLY A 1 131 ? 40.610 48.737 36.850 1.00 18.55 701 GLY A CA 1
ATOM 932 C C . GLY A 1 131 ? 40.494 49.207 38.295 1.00 18.94 701 GLY A C 1
ATOM 933 O O . GLY A 1 131 ? 39.433 49.063 38.904 1.00 19.89 701 GLY A O 1
ATOM 934 N N . GLU A 1 132 ? 41.557 49.786 38.841 1.00 19.64 702 GLU A N 1
ATOM 935 C CA . GLU A 1 132 ? 41.530 50.285 40.212 1.00 19.70 702 GLU A CA 1
ATOM 936 C C . GLU A 1 132 ? 41.122 51.759 40.258 1.00 19.25 702 GLU A C 1
ATOM 937 O O . GLU A 1 132 ? 40.813 52.294 41.316 1.00 20.62 702 GLU A O 1
ATOM 943 N N . GLN A 1 133 ? 41.116 52.416 39.105 1.00 19.43 703 GLN A N 1
ATOM 944 C CA . GLN A 1 133 ? 40.750 53.824 39.054 1.00 18.84 703 GLN A CA 1
ATOM 945 C C . GLN A 1 133 ? 39.287 54.069 39.415 1.00 18.00 703 GLN A C 1
ATOM 946 O O . GLN A 1 133 ? 38.373 53.570 38.755 1.00 15.63 703 GLN A O 1
ATOM 952 N N . LEU A 1 134 ? 39.084 54.863 40.462 1.00 17.38 704 LEU A N 1
ATOM 953 C CA . LEU A 1 134 ? 37.751 55.188 40.949 1.00 16.59 704 LEU A CA 1
ATOM 954 C C . LEU A 1 134 ? 37.103 56.371 40.253 1.00 16.50 704 LEU A C 1
ATOM 955 O O . LEU 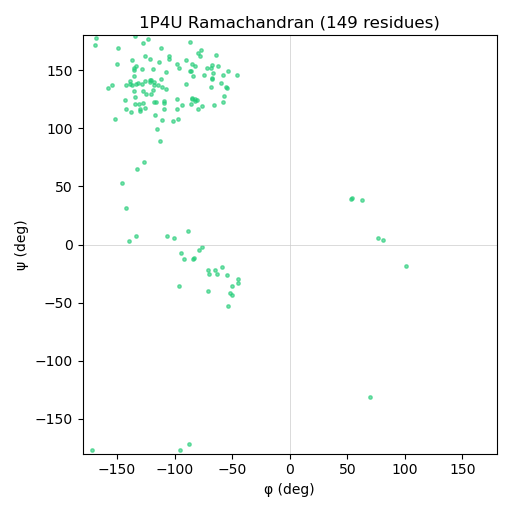A 1 134 ? 37.778 57.296 39.809 1.00 14.96 704 LEU A O 1
ATOM 960 N N . SER A 1 135 ? 35.778 56.322 40.172 1.00 17.02 705 SER A N 1
ATOM 961 C CA . SER A 1 135 ? 34.985 57.385 39.575 1.00 16.66 705 SER A CA 1
ATOM 962 C C . SER A 1 135 ? 33.734 57.606 40.426 1.00 17.52 705 SER A C 1
ATOM 963 O O . SER A 1 135 ? 33.138 56.666 40.951 1.00 15.63 705 SER A O 1
ATOM 966 N N . THR A 1 136 ? 33.360 58.866 40.578 1.00 16.68 706 THR A N 1
ATOM 967 C CA . THR A 1 136 ? 32.186 59.226 41.344 1.00 17.84 706 THR A CA 1
ATOM 968 C C . THR A 1 136 ? 31.459 60.245 40.495 1.00 18.78 706 THR A C 1
ATOM 969 O O . THR A 1 136 ? 32.024 61.277 40.140 1.00 21.07 706 THR A O 1
ATOM 973 N N . GLU A 1 137 ? 30.219 59.940 40.139 1.00 18.36 707 GLU A N 1
ATOM 974 C CA . GLU A 1 137 ? 29.425 60.844 39.322 1.00 19.18 707 GLU A CA 1
ATOM 975 C C . GLU A 1 137 ? 28.121 61.143 40.028 1.00 19.63 707 GLU A C 1
ATOM 976 O O . GLU A 1 137 ? 27.418 60.228 40.463 1.00 18.87 707 GLU A O 1
ATOM 982 N N . VAL A 1 138 ? 27.806 62.430 40.137 1.00 19.41 708 VAL A N 1
ATOM 983 C CA . VAL A 1 138 ? 26.583 62.875 40.782 1.00 20.43 708 VAL A CA 1
ATOM 984 C C . VAL A 1 138 ? 25.697 63.638 39.799 1.00 20.73 708 VAL A C 1
ATOM 985 O O . VAL A 1 138 ? 26.188 64.248 38.846 1.00 20.07 708 VAL A O 1
ATOM 989 N N . GLY A 1 139 ? 24.387 63.586 40.025 1.00 21.06 709 GLY A N 1
ATOM 990 C CA . GLY A 1 139 ? 23.470 64.287 39.150 1.00 19.87 709 GLY A CA 1
ATOM 991 C C . GLY A 1 139 ? 22.056 64.383 39.678 1.00 19.92 709 GLY A C 1
ATOM 992 O O . GLY A 1 139 ? 21.736 63.862 40.741 1.00 18.47 709 GLY A O 1
ATOM 993 N N . GLU A 1 140 ? 21.213 65.069 38.915 1.00 22.55 710 GLU A N 1
ATOM 994 C CA . GLU A 1 140 ? 19.810 65.262 39.247 1.00 24.15 710 GLU A CA 1
ATOM 995 C C . GLU A 1 140 ? 18.976 65.025 38.003 1.00 24.25 710 GLU A C 1
ATOM 996 O O . GLU A 1 140 ? 19.286 65.551 36.935 1.00 24.39 710 GLU A O 1
ATOM 1002 N N . VAL A 1 141 ? 17.919 64.237 38.152 1.00 23.28 711 VAL A N 1
ATOM 1003 C CA . VAL A 1 141 ? 17.011 63.941 37.053 1.00 23.81 711 VAL A CA 1
ATOM 1004 C C . VAL A 1 141 ? 15.636 64.478 37.437 1.00 22.27 711 VAL A C 1
ATOM 1005 O O . VAL A 1 141 ? 15.226 64.371 38.588 1.00 21.46 711 VAL A O 1
ATOM 1009 N N . ASP A 1 142 ? 14.933 65.066 36.480 1.00 21.56 712 ASP A N 1
ATOM 1010 C CA . ASP A 1 142 ? 13.609 65.601 36.755 1.00 22.35 712 ASP A CA 1
ATOM 1011 C C . ASP A 1 142 ? 12.678 65.362 35.567 1.00 21.82 712 ASP A C 1
ATOM 1012 O O . ASP A 1 142 ? 11.775 66.147 35.312 1.00 20.10 712 ASP A O 1
ATOM 1017 N N . GLN A 1 143 ? 12.906 64.271 34.845 1.00 20.66 713 GLN A N 1
ATOM 1018 C CA . GLN A 1 143 ? 12.083 63.943 33.691 1.00 23.17 713 GLN A CA 1
ATOM 1019 C C . GLN A 1 143 ? 11.285 62.681 34.013 1.00 20.98 713 GLN A C 1
ATOM 1020 O O . GLN A 1 143 ? 11.732 61.570 33.754 1.00 20.16 713 GLN A O 1
ATOM 1026 N N . PHE A 1 144 ? 10.103 62.860 34.587 1.00 19.13 714 PHE A N 1
ATOM 1027 C CA . PHE A 1 144 ? 9.272 61.729 34.968 1.00 18.36 714 PHE A CA 1
ATOM 1028 C C . PHE A 1 144 ? 7.888 61.824 34.382 1.00 17.36 714 PHE A C 1
ATOM 1029 O O . PHE A 1 144 ? 7.468 62.885 33.950 1.00 19.36 714 PHE A O 1
ATOM 1037 N N . PRO A 1 145 ? 7.159 60.702 34.348 1.00 18.08 715 PRO A N 1
ATOM 1038 C CA . PRO A 1 145 ? 5.802 60.716 33.796 1.00 18.64 715 PRO A CA 1
ATOM 1039 C C . PRO A 1 145 ? 4.886 61.444 34.766 1.00 18.64 715 PRO A C 1
ATOM 1040 O O . PRO A 1 145 ? 5.150 61.472 35.965 1.00 19.35 715 PRO A O 1
ATOM 1044 N N . PRO A 1 146 ? 3.808 62.057 34.259 1.00 20.03 716 PRO A N 1
ATOM 1045 C CA . PRO A 1 146 ? 2.869 62.775 35.125 1.00 19.63 716 PRO A CA 1
ATOM 1046 C C . PRO A 1 146 ? 2.318 61.818 36.182 1.00 20.06 716 PRO A C 1
ATOM 1047 O O . PRO A 1 146 ? 1.742 60.784 35.845 1.00 20.19 716 PRO A O 1
ATOM 1051 N N . VAL A 1 147 ? 2.507 62.163 37.454 1.00 20.79 717 VAL A N 1
ATOM 1052 C CA . VAL A 1 147 ? 2.045 61.340 38.571 1.00 21.39 717 VAL A CA 1
ATOM 1053 C C . VAL A 1 147 ? 0.617 60.841 38.372 1.00 21.58 717 VAL A C 1
ATOM 1054 O O . VAL A 1 147 ? 0.259 59.734 38.794 1.00 20.42 717 VAL A O 1
ATOM 1058 N N . GLU A 1 148 ? -0.194 61.656 37.713 1.00 20.23 718 GLU A N 1
ATOM 1059 C CA . GLU A 1 148 ? -1.581 61.300 37.459 1.00 23.38 718 GLU A CA 1
ATOM 1060 C C . GLU A 1 148 ? -1.719 60.061 36.572 1.00 21.44 718 GLU A C 1
ATOM 1061 O O . GLU A 1 148 ? -2.719 59.353 36.635 1.00 21.07 718 GLU A O 1
ATOM 1067 N N . GLN A 1 149 ? -0.712 59.797 35.751 1.00 21.11 719 GLN A N 1
ATOM 1068 C CA . GLN A 1 149 ? -0.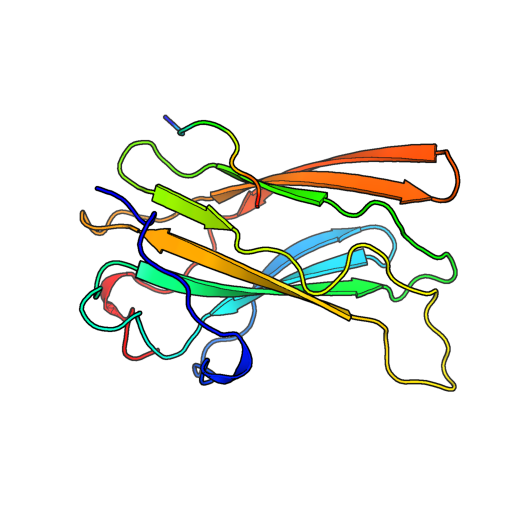761 58.658 34.846 1.00 21.46 719 GLN A CA 1
ATOM 1069 C C . GLN A 1 149 ? -0.115 57.388 35.372 1.00 19.52 719 GLN A C 1
ATOM 1070 O O . GLN A 1 149 ? -0.221 56.338 34.742 1.00 19.09 719 GLN A O 1
ATOM 1076 N N . TRP A 1 150 ? 0.558 57.478 36.515 1.00 19.23 720 TRP A N 1
ATOM 1077 C CA . TRP A 1 150 ? 1.218 56.309 37.094 1.00 16.23 720 TRP A CA 1
ATOM 1078 C C . TRP A 1 150 ? 0.226 55.153 37.265 1.00 16.34 720 TRP A C 1
ATOM 1079 O O . TRP A 1 150 ? -0.896 55.355 37.725 1.00 16.72 720 TRP A O 1
ATOM 1090 N N . GLY A 1 151 ? 0.631 53.946 36.881 1.00 15.47 721 GLY A N 1
ATOM 1091 C CA . GLY A 1 151 ? -0.252 52.801 37.033 1.00 14.89 721 GLY A CA 1
ATOM 1092 C C . GLY A 1 151 ? -0.936 52.385 35.749 1.00 14.94 721 GLY A C 1
ATOM 1093 O O . GLY A 1 151 ? -1.439 51.268 35.644 1.00 13.46 721 GLY A O 1
ATOM 1094 N N . ASN A 1 152 ? -0.958 53.294 34.780 1.00 15.38 722 ASN A N 1
ATOM 1095 C CA . ASN A 1 152 ? -1.553 53.046 33.473 1.00 16.36 722 ASN A CA 1
ATOM 1096 C C . ASN A 1 152 ? -0.702 53.817 32.465 1.00 16.63 722 ASN A C 1
ATOM 1097 O O . ASN A 1 152 ? -1.206 54.610 31.673 1.00 15.64 722 ASN A O 1
ATOM 1102 N N . LEU A 1 153 ? 0.605 53.570 32.511 1.00 17.41 723 LEU A N 1
ATOM 1103 C CA . LEU A 1 153 ? 1.568 54.244 31.642 1.00 17.10 723 LEU A CA 1
ATOM 1104 C C . LEU A 1 153 ? 1.761 53.539 30.298 1.00 19.56 723 LEU A C 1
ATOM 1105 O O . LEU A 1 153 ? 2.173 54.220 29.330 1.00 19.65 723 LEU A O 1
ATOM 1111 N N . ASP B 2 4 ? 14.564 70.083 49.545 1.00 20.67 -1 ASP B N 1
ATOM 1112 C CA . ASP B 2 4 ? 14.804 69.245 50.760 1.00 20.07 -1 ASP B CA 1
ATOM 1113 C C . ASP B 2 4 ? 14.685 67.778 50.353 1.00 18.83 -1 ASP B C 1
ATOM 1114 O O . ASP B 2 4 ? 13.584 67.281 50.112 1.00 16.73 -1 ASP B O 1
ATOM 1119 N N . PHE B 2 5 ? 15.833 67.107 50.258 1.00 17.55 0 PHE B N 1
ATOM 1120 C CA . PHE B 2 5 ? 15.902 65.699 49.873 1.00 19.40 0 PHE B CA 1
ATOM 1121 C C . PHE B 2 5 ? 16.192 64.778 51.048 1.00 19.83 0 PHE B C 1
ATOM 1122 O O . PHE B 2 5 ? 16.654 65.214 52.100 1.00 21.55 0 PHE B O 1
ATOM 1130 N N . GLY B 2 6 ? 15.916 63.493 50.859 1.00 20.13 1 GLY B N 1
ATOM 1131 C CA . GLY B 2 6 ? 16.191 62.526 51.902 1.00 21.11 1 GLY B CA 1
ATOM 1132 C C . GLY B 2 6 ? 17.624 62.073 51.704 1.00 22.03 1 GLY B C 1
ATOM 1133 O O . GLY B 2 6 ? 18.333 62.636 50.868 1.00 20.81 1 GLY B O 1
ATOM 1134 N N . PRO B 2 7 ? 18.086 61.053 52.436 1.00 23.54 2 PRO B N 1
ATOM 1135 C CA . PRO B 2 7 ? 19.468 60.587 52.273 1.00 22.87 2 PRO B CA 1
ATOM 1136 C C . PRO B 2 7 ? 19.644 59.735 51.019 1.00 22.01 2 PRO B C 1
ATOM 1137 O O . PRO B 2 7 ? 18.665 59.321 50.392 1.00 19.55 2 PRO B O 1
ATOM 1141 N N . LEU B 2 8 ? 20.897 59.486 50.650 1.00 20.26 3 LEU B N 1
ATOM 1142 C CA . LEU B 2 8 ? 21.169 58.633 49.506 1.00 20.49 3 LEU B CA 1
ATOM 1143 C C . LEU B 2 8 ? 20.707 57.248 49.934 1.00 20.58 3 LEU B C 1
ATOM 1144 O O . LEU B 2 8 ? 20.849 56.873 51.102 1.00 20.90 3 LEU B O 1
ATOM 1149 N N . VAL B 2 9 ? 20.144 56.498 48.998 1.00 20.20 4 VAL B N 1
ATOM 1150 C CA . VAL B 2 9 ? 19.680 55.153 49.288 1.00 20.91 4 VAL B CA 1
ATOM 1151 C C . VAL B 2 9 ? 20.263 54.194 48.272 1.00 20.70 4 VAL B C 1
ATOM 1152 O O . VAL B 2 9 ? 20.331 54.499 47.081 1.00 21.26 4 VAL B O 1
ATOM 1156 N N . GLY B 2 10 ? 20.697 53.035 48.751 1.00 21.75 5 GLY B N 1
ATOM 1157 C CA . GLY B 2 10 ? 21.271 52.044 47.863 1.00 20.49 5 GLY B CA 1
ATOM 1158 C C . GLY B 2 10 ? 20.571 50.724 48.071 1.00 20.69 5 GLY B C 1
ATOM 1159 O O . GLY B 2 10 ? 19.746 50.591 48.970 1.00 22.04 5 GLY B O 1
ATOM 1160 N N . ALA B 2 11 ? 20.889 49.739 47.248 1.00 21.54 6 ALA B N 1
ATOM 1161 C CA . ALA B 2 11 ? 20.252 48.439 47.388 1.00 22.93 6 ALA B CA 1
ATOM 1162 C C . ALA B 2 11 ? 20.731 47.787 48.687 1.00 23.14 6 ALA B C 1
ATOM 1163 O O . ALA B 2 11 ? 21.751 48.261 49.240 1.00 23.21 6 ALA B O 1
#

CATH classification: 2.60.40.1230

Secondary structure (DSSP, 8-state):
---TT----GGGPPB-SSPPEEEEEETTEEEEEEEBSS--TT-TTEEEEEEEEEE-SSS-BEEEEEEEE-BTTSEEEEPPPS-S-BPPPBTTB---EEEEEEEEE-TT-----EEEEEEEEETTEEEEEEEEE-----GGGTT--/-B---B--

GO terms:
  GO:0005515 protein binding (F, IPI)
  GO:0005764 lysosome (C, IDA)
  GO:0032991 protein-containing complex (C, IDA)
  GO:0043130 ubiquitin binding (F, IDA)
  GO:0044877 protein-containing complex binding (F, IDA)
  GO:0140312 cargo adaptor activity (F, IDA)
  GO:1905167 positive regulation of lysosomal protein catabolic process (P, TAS)
  GO:0006622 protein targeting to lysosome (P, IPI)
  GO:0005802 trans-Golgi network (C, IDA)
  GO:0031267 small GTPase binding (F, IDA)
  GO:0031647 regulation of protein stability (P, IDA)
  GO:0031648 protein destabilization (P, IDA)
  GO:1902430 negative regulation of amyloid-beta formation (P, IDA)
  GO:0031901 early endosome membrane (C, EXP)
  GO:0010008 endosome membrane (C, EXP)
  GO:0034394 protein localization to cell surface (P, IMP)
  GO:0043001 Golgi to plasma m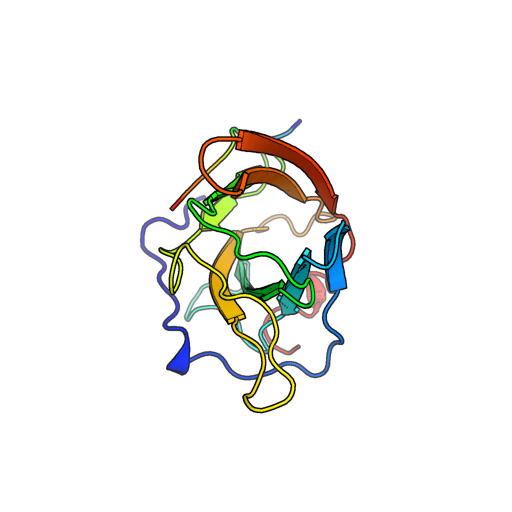embrane protein transport (P, IMP)
  GO:0031901 early endosome membrane (C, TAS)
  GO:0055038 recycling endosome membrane (C, TAS)
  GO:0010008 endosome membrane (C, TAS)

InterPro domains:
  IPR002014 VHS domain [PF00790] (5-142)
  IPR002014 VHS domain [PS50179] (16-146)
  IPR002014 VHS domain [SM00288] (9-142)
  IPR004152 GAT domain [PF03127] (222-299)
  IPR004152 GAT domain [PS50909] (171-298)
  IPR008152 Clathrin adaptor, alpha/beta/gamma-adaptin, appendage, Ig-like subdomain [PF02883] (598-715)
  IPR008152 Clathrin adaptor, alpha/beta/gamma-adaptin, appendage, Ig-like subdomain [SM00809] (591-715)
  IPR008153 Gamma-adaptin ear (GAE) domain [PS50180] (594-715)
  IPR008942 ENTH/VHS [G3DSA:1.25.40.90] (1-163)
  IPR008942 ENTH/VHS [SSF48464] (8-155)
  IPR013041 Clathrin adaptor, appendage, Ig-like subdomain superfamily [SSF49348] (580-723)
  IPR027422 ADP-ribosylation factor-binding protein GGA1-3 [PTHR45905] (1-723)
  IPR038425 GAT domain superfamily [G3DSA:1.20.58.160] (207-301)
  IPR041198 N-terminal extension of GAT domain [PF18308] (169-207)
  IPR044111 GGA3, GAT domain [cd14240] (213-299)
  IPR046996 GGA3, VHS domain [cd17008] (6-146)

Solvent-accessible surface area: 8327 Å² total; per-residue (Å²): 118,54,1,81,112,14,113,16,70,82,179,59,33,104,117,22,102,46,144,61,23,76,16,12,84,87,128,29,5,103,1,28,5,59,12,4,71,72,27,8,136,73,53,105,27,0,3,3,0,22,0,20,1,61,0,96,18,119,108,48,7,95,62,4,68,10,44,2,6,5,21,128,39,11,64,9,47,5,5,97,45,79,27,64,96,1,66,52,74,36,118,158,107,121,56,31,59,3,35,3,8,1,0,0,0,1,50,127,144,75,127,6,90,2,104,16,66,0,40,17,6,50,64,165,111,148,26,84,44,111,19,89,10,69,118,36,14,65,23,145,93,19,31,122,26,134,39,21,108,75,45,31,81

Sequence (153 aa):
LSLASIHVPLESIKPSSALPVTAYDKNGFRILFHFAKECPPGRPDVLVVVVSMLNMAPLPV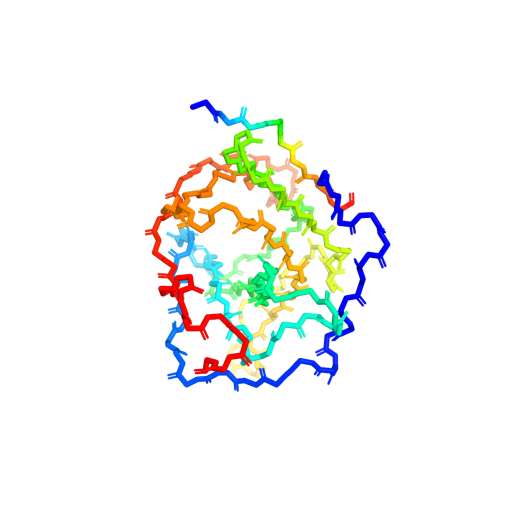KSIVLQAAAPKSMKVKLQPPSGTELSPFSPIQPPAAITQVMLLANPLKEKVRLRYKLTFALGEQLSTEVGEVDQFPPVEQWGNLDFGPLVGA

B-factor: mean 22.89, std 15.66, range [5.44, 183.09]

Foldseek 3Di:
DDCVPPDDDPVNFDAAPDDWAWFDDDQQKTKTWGWTQADTVPALQKIKTKIKIWGAAQAKKFQKDKDKDWPPQKDKDKDDKPHGIWHHDDPVDDTGMIIIIMMMGRPVQDQTKMKMWIWIDRVNDIDIDIDMDRDDDRSVNHGRD/DDDDDDDD

Radius of gyration: 15.38 Å; Cα contacts (8 Å, |Δi|>4): 384; chains: 2; bounding box: 44×30×36 Å

Nearest PDB structures (foldseek):
  1p4u-assembly1_A  TM=1.007E+00  e=8.040E-29  Homo sapiens
  1na8-assembly1_B  TM=9.718E-01  e=7.799E-21  Homo sapiens
  1na8-assembly1_A  TM=9.661E-01  e=2.667E-20  Homo sapiens
  1om9-assembly1_A  TM=9.671E-01  e=5.065E-20  Homo sapiens
  2dwy-assembly3_C  TM=9.297E-01  e=1.067E-18  Homo sapiens